Protein AF-A0A0K8Q4H1-F1 (afdb_monomer_lite)

Secondary structure (DSSP, 8-state):
--HHHHHHHHHHHHHHHH----SSGGGGHHHHHHHHTSS------SSTT-HHHHHHHHHHHHHHHHHH---EEEESS-HHHHHHHHHHHTT-SSS--S----TT-EEEE--------SS-PPP-------

pLDDT: mean 75.29, std 22.1, range [24.47, 95.69]

Radius of gyration: 20.14 Å; chains: 1; bounding box: 54×36×57 Å

Structure (mmCIF, N/CA/C/O backbone):
data_AF-A0A0K8Q4H1-F1
#
_entry.id   AF-A0A0K8Q4H1-F1
#
loop_
_atom_site.group_PDB
_atom_site.id
_atom_site.type_symbol
_atom_site.label_atom_id
_atom_site.label_alt_id
_atom_site.label_comp_id
_atom_site.label_asym_id
_atom_site.label_entity_id
_atom_site.label_seq_id
_atom_site.pdbx_PDB_ins_code
_atom_site.Cartn_x
_atom_site.Cartn_y
_atom_site.Cartn_z
_atom_site.occupancy
_atom_site.B_iso_or_equiv
_atom_site.auth_seq_id
_atom_site.auth_comp_id
_atom_site.auth_asym_id
_atom_site.auth_atom_id
_atom_site.pdbx_PDB_model_num
ATOM 1 N N . MET A 1 1 ? 35.350 -3.384 -26.609 1.00 53.44 1 MET A N 1
ATOM 2 C CA . MET A 1 1 ? 34.282 -2.775 -25.779 1.00 53.44 1 MET A CA 1
ATOM 3 C C . MET A 1 1 ? 32.877 -3.197 -26.260 1.00 53.44 1 MET A C 1
ATOM 5 O O . MET A 1 1 ? 32.047 -2.339 -26.513 1.00 53.44 1 MET A O 1
ATOM 9 N N . THR A 1 2 ? 32.570 -4.497 -26.411 1.00 59.62 2 THR A N 1
ATOM 10 C CA . THR A 1 2 ? 31.364 -4.936 -27.170 1.00 59.62 2 THR A CA 1
ATOM 11 C C . THR A 1 2 ? 30.466 -5.982 -26.491 1.00 59.62 2 THR A C 1
ATOM 13 O O . THR A 1 2 ? 29.284 -6.035 -26.814 1.00 59.62 2 THR A O 1
ATOM 16 N N . ASN A 1 3 ? 30.948 -6.760 -25.510 1.00 65.19 3 ASN A N 1
ATOM 17 C CA . ASN A 1 3 ? 30.107 -7.765 -24.829 1.00 65.19 3 ASN A CA 1
ATOM 18 C C . ASN A 1 3 ? 29.223 -7.190 -23.709 1.00 65.19 3 ASN A C 1
ATOM 20 O O . ASN A 1 3 ? 28.091 -7.636 -23.543 1.00 65.19 3 ASN A O 1
ATOM 24 N N . GLY A 1 4 ? 29.697 -6.171 -22.983 1.00 70.06 4 GLY A N 1
ATOM 25 C CA . GLY A 1 4 ? 28.941 -5.568 -21.875 1.00 70.06 4 GLY A CA 1
ATOM 26 C C . GLY A 1 4 ? 27.647 -4.882 -22.326 1.00 70.06 4 GLY A C 1
ATOM 27 O O . GLY A 1 4 ? 26.593 -5.110 -21.740 1.00 70.06 4 GLY A O 1
ATOM 28 N N . ASN A 1 5 ? 27.692 -4.122 -23.426 1.00 76.88 5 ASN A N 1
ATOM 29 C CA . ASN A 1 5 ? 26.504 -3.433 -23.948 1.00 76.88 5 ASN A CA 1
ATOM 30 C C . ASN A 1 5 ? 25.429 -4.401 -24.454 1.00 76.88 5 ASN A C 1
ATOM 32 O O . ASN A 1 5 ? 24.246 -4.134 -24.276 1.00 76.88 5 ASN A O 1
ATOM 36 N N . ARG A 1 6 ? 25.814 -5.537 -25.053 1.00 81.62 6 ARG A N 1
ATOM 37 C CA . ARG A 1 6 ? 24.842 -6.523 -25.549 1.00 81.62 6 ARG A CA 1
ATOM 38 C C . ARG A 1 6 ? 24.095 -7.209 -24.398 1.00 81.62 6 ARG A C 1
ATOM 40 O O . ARG A 1 6 ? 22.893 -7.418 -24.510 1.00 81.62 6 ARG A O 1
ATOM 47 N N . ALA A 1 7 ? 24.782 -7.504 -23.293 1.00 83.62 7 ALA A N 1
ATOM 48 C CA . ALA A 1 7 ? 24.163 -8.090 -22.103 1.00 83.62 7 ALA A CA 1
ATOM 49 C C . ALA A 1 7 ? 23.192 -7.117 -21.409 1.00 83.62 7 ALA A C 1
ATOM 51 O O . ALA A 1 7 ? 22.083 -7.508 -21.057 1.00 83.62 7 ALA A O 1
ATOM 52 N N . ILE A 1 8 ? 23.571 -5.839 -21.273 1.00 87.25 8 ILE A N 1
ATOM 53 C CA . ILE A 1 8 ? 22.696 -4.806 -20.690 1.00 87.25 8 ILE A CA 1
ATOM 54 C C . ILE A 1 8 ? 21.442 -4.605 -21.545 1.00 87.25 8 ILE A C 1
ATOM 56 O O . ILE A 1 8 ? 20.344 -4.544 -21.001 1.00 87.25 8 ILE A O 1
ATOM 60 N N . LEU A 1 9 ? 21.583 -4.536 -22.873 1.00 88.50 9 LEU A N 1
ATOM 61 C CA . LEU A 1 9 ? 20.436 -4.404 -23.776 1.00 88.50 9 LEU A CA 1
ATOM 62 C C . LEU A 1 9 ? 19.490 -5.606 -23.669 1.00 88.50 9 LEU A C 1
ATOM 64 O O . LEU A 1 9 ? 18.288 -5.407 -23.533 1.00 88.50 9 LEU A O 1
ATOM 68 N N . GLY A 1 10 ? 20.032 -6.828 -23.623 1.00 91.19 10 GLY A N 1
ATOM 69 C CA . GLY A 1 10 ? 19.227 -8.033 -23.402 1.00 91.19 10 GLY A CA 1
ATOM 70 C C . GLY A 1 10 ? 18.452 -7.999 -22.079 1.00 91.19 10 GLY A C 1
ATOM 71 O O . GLY A 1 10 ? 17.260 -8.291 -22.062 1.00 91.19 10 GLY A O 1
ATOM 72 N N . MET A 1 11 ? 19.093 -7.564 -20.989 1.00 93.88 11 MET A N 1
ATOM 73 C CA . MET A 1 11 ? 18.442 -7.414 -19.680 1.00 93.88 11 MET A CA 1
ATOM 74 C C . MET A 1 11 ? 17.339 -6.344 -19.695 1.00 93.88 11 MET A C 1
ATOM 76 O O . MET A 1 11 ? 16.270 -6.543 -19.123 1.00 93.88 11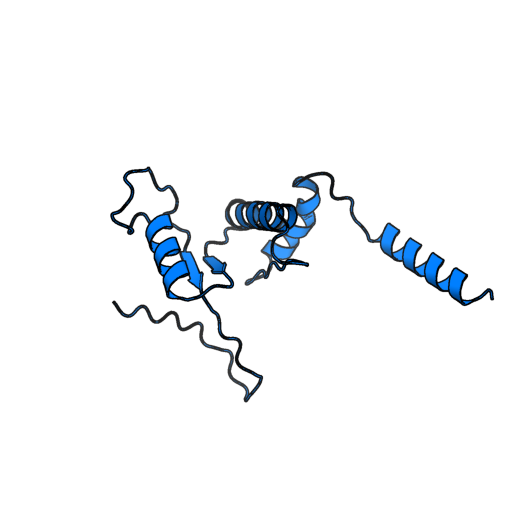 MET A O 1
ATOM 80 N N . LEU A 1 12 ? 17.573 -5.201 -20.344 1.00 94.69 12 LEU A N 1
ATOM 81 C CA . LEU A 1 12 ? 16.565 -4.142 -20.454 1.00 94.69 12 LEU A CA 1
ATOM 82 C C . LEU A 1 12 ? 15.340 -4.601 -21.251 1.00 94.69 12 LEU A C 1
ATOM 84 O O . LEU A 1 12 ? 14.216 -4.253 -20.887 1.00 94.69 12 LEU A O 1
ATOM 88 N N . ASP A 1 13 ? 15.542 -5.384 -22.308 1.00 95.25 13 ASP A N 1
ATOM 89 C CA . ASP A 1 13 ? 14.442 -5.938 -23.096 1.00 95.25 13 ASP A CA 1
ATOM 90 C C . ASP A 1 13 ? 13.639 -6.969 -22.293 1.00 95.25 13 ASP A C 1
ATOM 92 O O . ASP A 1 13 ? 12.408 -6.941 -22.324 1.00 95.25 13 ASP A O 1
ATOM 96 N N . GLU A 1 14 ? 14.303 -7.798 -21.485 1.00 95.31 14 GLU A N 1
ATOM 97 C CA . GLU A 1 14 ? 13.628 -8.725 -20.571 1.00 95.31 14 GLU A CA 1
ATOM 98 C C . GLU A 1 14 ? 12.763 -7.983 -19.539 1.00 95.31 14 GLU A C 1
ATOM 100 O O . GLU A 1 14 ? 11.582 -8.300 -19.369 1.00 95.31 14 GLU A O 1
ATOM 105 N N . ILE A 1 15 ? 13.302 -6.928 -18.914 1.00 94.81 15 ILE A N 1
ATOM 106 C CA . ILE A 1 15 ? 12.540 -6.087 -17.980 1.00 94.81 15 ILE A CA 1
ATOM 107 C C . ILE A 1 15 ? 11.316 -5.485 -18.676 1.00 94.81 15 ILE A C 1
ATOM 109 O O . ILE A 1 15 ? 10.225 -5.502 -18.110 1.00 94.81 15 ILE A O 1
ATOM 113 N N . ARG A 1 16 ? 11.460 -4.978 -19.906 1.00 93.31 16 ARG A N 1
ATOM 114 C CA . ARG A 1 16 ? 10.350 -4.373 -20.660 1.00 93.31 16 ARG A CA 1
ATOM 115 C C . ARG A 1 16 ? 9.238 -5.366 -20.983 1.00 93.31 16 ARG A C 1
ATOM 117 O O . ARG A 1 16 ? 8.072 -4.990 -20.918 1.00 93.31 16 ARG A O 1
ATOM 124 N N . VAL A 1 17 ? 9.579 -6.614 -21.304 1.00 95.12 17 VAL A N 1
ATOM 125 C CA . VAL A 1 17 ? 8.597 -7.678 -21.586 1.00 95.12 17 VAL A CA 1
ATOM 126 C C . VAL A 1 17 ? 7.798 -8.050 -20.331 1.00 95.12 17 VAL A C 1
ATOM 128 O O . VAL A 1 17 ? 6.589 -8.301 -20.402 1.00 95.12 17 VAL A O 1
ATOM 131 N N . LEU A 1 18 ? 8.461 -8.074 -19.173 1.00 93.62 18 LEU A N 1
ATOM 132 C CA . LEU A 1 18 ? 7.842 -8.428 -17.893 1.00 93.62 18 LEU A CA 1
ATOM 133 C C . LEU A 1 18 ? 7.106 -7.255 -17.236 1.00 93.62 18 LEU A C 1
ATOM 135 O O . LEU A 1 18 ? 6.145 -7.472 -16.492 1.00 93.62 18 LEU A O 1
ATOM 139 N N . ALA A 1 19 ? 7.532 -6.022 -17.510 1.00 93.12 19 ALA A N 1
ATOM 140 C CA . ALA A 1 19 ? 6.921 -4.825 -16.966 1.00 93.12 19 ALA A CA 1
ATOM 141 C C . ALA A 1 19 ? 5.447 -4.712 -17.380 1.00 93.12 19 ALA A C 1
ATOM 143 O O . ALA A 1 19 ? 5.002 -5.145 -18.449 1.00 93.12 19 ALA A O 1
ATOM 144 N N . ARG A 1 20 ? 4.663 -4.107 -16.492 1.00 90.94 20 ARG A N 1
ATOM 145 C CA . ARG A 1 20 ? 3.284 -3.714 -16.764 1.00 90.94 20 ARG A CA 1
ATOM 146 C C . ARG A 1 20 ? 3.195 -2.199 -16.614 1.00 90.94 20 ARG A C 1
ATOM 148 O O . ARG A 1 20 ? 3.767 -1.674 -15.656 1.00 90.94 20 ARG A O 1
ATOM 155 N N . PRO A 1 21 ? 2.552 -1.496 -17.561 1.00 91.06 21 PRO A N 1
ATOM 156 C CA . PRO A 1 21 ? 2.389 -0.056 -17.455 1.00 91.06 21 PRO A CA 1
ATOM 157 C C . PRO A 1 21 ? 1.562 0.285 -16.214 1.00 91.06 21 PRO A C 1
ATOM 159 O O . PRO A 1 21 ? 0.698 -0.488 -15.808 1.00 91.06 21 PRO A O 1
ATOM 162 N N . LEU A 1 22 ? 1.838 1.447 -15.629 1.00 90.31 22 LEU A N 1
ATOM 163 C CA . LEU A 1 22 ? 1.123 1.977 -14.475 1.00 90.31 22 LEU A CA 1
ATOM 164 C C . LEU A 1 22 ? 0.624 3.380 -14.827 1.00 90.31 22 LEU A C 1
ATOM 166 O O . LEU A 1 22 ? 1.261 4.380 -14.512 1.00 90.31 22 LEU A O 1
ATOM 170 N N . ASN A 1 23 ? -0.497 3.432 -15.538 1.00 91.56 23 ASN A N 1
ATOM 171 C CA . ASN A 1 23 ? -1.156 4.664 -15.968 1.00 91.56 23 ASN A CA 1
ATOM 172 C C . ASN A 1 23 ? -2.306 5.047 -15.028 1.00 91.56 23 ASN A C 1
ATOM 174 O O . ASN A 1 23 ? -2.720 6.204 -14.977 1.00 91.56 23 ASN A O 1
ATOM 178 N N . GLY A 1 24 ? -2.836 4.082 -14.276 1.00 88.62 24 GLY A N 1
ATOM 179 C CA . GLY A 1 24 ? -3.888 4.320 -13.301 1.00 88.62 24 GLY A CA 1
ATOM 180 C C . GLY A 1 24 ? -4.039 3.189 -12.293 1.00 88.62 24 GLY A C 1
ATOM 181 O O . GLY A 1 24 ? -3.369 2.162 -12.350 1.00 88.62 24 GLY A O 1
ATOM 182 N N . LEU A 1 25 ? -4.963 3.366 -11.348 1.00 87.12 25 LEU A N 1
ATOM 183 C CA . LEU A 1 25 ? -5.148 2.406 -10.253 1.00 87.12 25 LEU A CA 1
ATOM 184 C C . LEU A 1 25 ? -5.659 1.040 -10.703 1.00 87.12 25 LEU A C 1
ATOM 186 O O . LEU A 1 25 ? -5.402 0.065 -10.004 1.00 87.12 25 LEU A O 1
ATOM 190 N N . ARG A 1 26 ? -6.354 0.955 -11.842 1.00 91.25 26 ARG A N 1
ATOM 191 C CA . ARG A 1 26 ? -6.818 -0.324 -12.403 1.00 91.25 26 ARG A CA 1
ATOM 192 C C . ARG A 1 26 ? -5.674 -1.193 -12.918 1.00 91.25 26 ARG A C 1
ATOM 194 O O . ARG A 1 26 ? -5.778 -2.412 -12.906 1.00 91.25 26 ARG A O 1
ATOM 201 N N . ASP A 1 27 ? -4.532 -0.603 -13.258 1.00 93.44 27 ASP A N 1
ATOM 202 C CA . ASP A 1 27 ? -3.356 -1.391 -13.642 1.00 93.44 27 ASP A CA 1
ATOM 203 C C . ASP A 1 27 ? -2.798 -2.204 -12.453 1.00 93.44 27 ASP A C 1
ATOM 205 O O . ASP A 1 27 ? -2.030 -3.150 -12.637 1.00 93.44 27 ASP A O 1
ATOM 209 N N . LEU A 1 28 ? -3.233 -1.894 -11.222 1.00 92.81 28 LEU A N 1
ATOM 210 C CA . LEU A 1 28 ? -2.925 -2.667 -10.019 1.00 92.81 28 LEU A CA 1
ATOM 211 C C . LEU A 1 28 ? -3.864 -3.859 -9.791 1.00 92.81 28 LEU A C 1
ATOM 213 O O . LEU A 1 28 ? -3.632 -4.598 -8.839 1.00 92.81 28 LEU A O 1
ATOM 217 N N . ASP A 1 29 ? -4.887 -4.099 -10.616 1.00 94.50 29 ASP A N 1
ATOM 218 C CA . ASP A 1 29 ? -5.883 -5.163 -10.384 1.00 94.50 29 ASP A CA 1
ATOM 219 C C . ASP A 1 29 ? -5.226 -6.538 -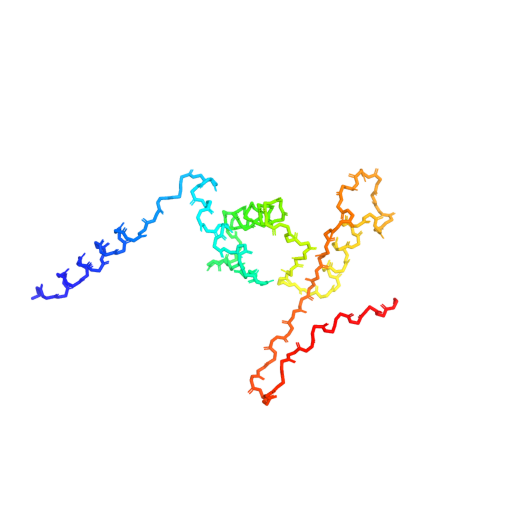10.195 1.00 94.50 29 ASP A C 1
ATOM 221 O O . ASP A 1 29 ? -5.488 -7.249 -9.223 1.00 94.50 29 ASP A O 1
ATOM 225 N N . ALA A 1 30 ? -4.280 -6.882 -11.072 1.00 92.69 30 ALA A N 1
ATOM 226 C CA . ALA A 1 30 ? -3.530 -8.132 -10.978 1.00 92.69 30 ALA A CA 1
ATOM 227 C C . ALA A 1 30 ? -2.622 -8.196 -9.735 1.00 92.69 30 ALA A C 1
ATOM 229 O O . ALA A 1 30 ? -2.293 -9.282 -9.256 1.00 92.69 30 ALA A O 1
ATOM 230 N N . LEU A 1 31 ? -2.173 -7.052 -9.211 1.00 93.50 31 LEU A N 1
ATOM 231 C CA . LEU A 1 31 ? -1.420 -6.993 -7.959 1.00 93.50 31 LEU A CA 1
ATOM 232 C C . LEU A 1 31 ? -2.351 -7.181 -6.759 1.00 93.50 31 LEU A C 1
ATOM 234 O O . LEU A 1 31 ? -2.054 -8.015 -5.911 1.00 93.50 31 LEU A O 1
ATOM 238 N N . VAL A 1 32 ? -3.474 -6.459 -6.718 1.00 95.69 32 VAL A N 1
ATOM 239 C CA . VAL A 1 32 ? -4.485 -6.539 -5.653 1.00 95.69 32 VAL A CA 1
ATOM 240 C C . VAL A 1 32 ? -5.015 -7.962 -5.528 1.00 95.69 32 VAL A C 1
ATOM 242 O O . VAL A 1 32 ? -5.022 -8.510 -4.431 1.00 95.69 32 VAL A O 1
ATOM 245 N N . HIS A 1 33 ? -5.366 -8.597 -6.648 1.00 95.12 33 HIS A N 1
ATOM 246 C CA . HIS A 1 33 ? -5.856 -9.972 -6.648 1.00 95.12 33 HIS A CA 1
ATOM 247 C C . HIS A 1 33 ? -4.814 -10.964 -6.109 1.00 95.12 33 HIS A C 1
ATOM 249 O O . HIS A 1 33 ? -5.124 -11.798 -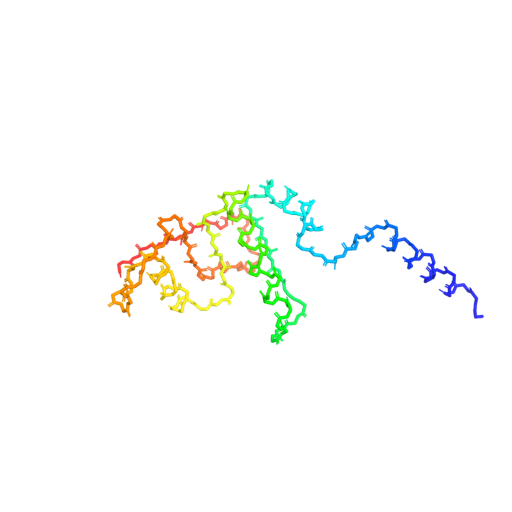5.261 1.00 95.12 33 HIS A O 1
ATOM 255 N N . ARG A 1 34 ? -3.551 -10.849 -6.546 1.00 94.56 34 ARG A N 1
ATOM 256 C CA . ARG A 1 34 ? -2.465 -11.709 -6.043 1.00 94.56 34 ARG A CA 1
ATOM 257 C C . ARG A 1 34 ? -2.180 -11.471 -4.562 1.00 94.56 34 ARG A C 1
ATOM 259 O O . ARG A 1 34 ? -1.969 -12.428 -3.825 1.00 94.56 34 ARG A O 1
ATOM 266 N N . ALA A 1 35 ? -2.178 -10.213 -4.129 1.00 94.00 35 ALA A N 1
ATOM 267 C CA . ALA A 1 35 ? -1.964 -9.839 -2.736 1.00 94.00 35 ALA A CA 1
ATOM 268 C C . ALA A 1 35 ? -3.109 -10.320 -1.830 1.00 94.00 35 ALA A C 1
ATOM 270 O O . ALA A 1 35 ? -2.851 -10.732 -0.703 1.00 94.00 35 ALA A O 1
ATOM 271 N N . GLY A 1 36 ? -4.347 -10.340 -2.336 1.00 92.31 36 GLY A N 1
ATOM 272 C CA . GLY A 1 36 ? -5.539 -10.799 -1.617 1.00 92.31 36 GLY A CA 1
ATOM 273 C C . GLY A 1 36 ? -5.494 -12.259 -1.162 1.00 92.31 36 GLY A C 1
ATOM 274 O O . GLY A 1 36 ? -6.093 -12.605 -0.149 1.00 92.31 36 GLY A O 1
ATOM 275 N N . ALA A 1 37 ? -4.728 -13.113 -1.847 1.00 92.19 37 ALA A N 1
ATOM 276 C CA . ALA A 1 37 ? -4.496 -14.492 -1.409 1.00 92.19 37 ALA A CA 1
ATOM 277 C C . ALA A 1 37 ? -3.563 -14.591 -0.183 1.00 92.19 37 ALA A C 1
ATOM 279 O O . ALA A 1 37 ? -3.475 -15.640 0.460 1.00 92.19 37 ALA A O 1
ATOM 280 N N . GLY A 1 38 ? -2.831 -13.520 0.134 1.00 92.44 38 GLY A N 1
ATOM 281 C CA . GLY A 1 38 ? -1.915 -13.461 1.263 1.00 92.44 38 GLY A CA 1
ATOM 282 C C . GLY A 1 38 ? -2.636 -13.176 2.577 1.00 92.44 38 GLY A C 1
ATOM 283 O O . GLY A 1 38 ? -3.472 -12.287 2.668 1.00 92.44 38 GLY A O 1
ATOM 284 N N . ARG A 1 39 ? -2.244 -13.870 3.651 1.00 90.12 39 ARG A N 1
ATOM 285 C CA . ARG A 1 39 ? -2.708 -13.533 5.011 1.00 90.12 39 ARG A CA 1
ATOM 286 C C . ARG A 1 39 ? -2.189 -12.168 5.482 1.00 90.12 39 ARG A C 1
ATOM 288 O O . ARG A 1 39 ? -2.840 -11.500 6.279 1.00 90.12 39 ARG A O 1
ATOM 295 N N . PHE A 1 40 ? -1.002 -11.789 5.016 1.00 92.56 40 PHE A N 1
ATOM 296 C CA . PHE A 1 40 ? -0.349 -10.519 5.305 1.00 92.56 40 PHE A CA 1
ATOM 297 C C . PHE A 1 40 ? 0.182 -9.930 4.001 1.00 92.56 40 PHE A C 1
ATOM 299 O O . PHE A 1 40 ? 0.772 -10.652 3.196 1.00 92.56 40 PHE A O 1
ATOM 306 N N . VAL A 1 41 ? 0.004 -8.623 3.823 1.00 94.75 41 VAL A N 1
ATOM 307 C CA . VAL A 1 41 ? 0.522 -7.864 2.682 1.00 94.75 41 VAL A CA 1
ATOM 308 C C . VAL A 1 41 ? 1.358 -6.717 3.234 1.00 94.75 41 VAL A C 1
ATOM 310 O O . VAL A 1 41 ? 0.837 -5.856 3.940 1.00 94.75 41 VAL A O 1
ATOM 313 N N . ALA A 1 42 ? 2.657 -6.721 2.939 1.00 94.25 42 ALA A N 1
ATOM 314 C CA . ALA A 1 42 ? 3.570 -5.649 3.319 1.00 94.25 42 ALA A CA 1
ATOM 315 C C . ALA A 1 42 ? 3.747 -4.685 2.139 1.00 94.25 42 ALA A C 1
ATOM 317 O O . ALA A 1 42 ? 4.053 -5.119 1.028 1.00 94.25 42 ALA A O 1
ATOM 318 N N . ILE A 1 43 ? 3.552 -3.387 2.378 1.00 93.25 43 ILE A N 1
ATOM 319 C CA . ILE A 1 43 ? 3.628 -2.346 1.345 1.00 93.25 43 ILE A CA 1
ATOM 320 C C . ILE A 1 43 ? 4.714 -1.339 1.736 1.00 93.25 43 ILE A C 1
ATOM 322 O O . ILE A 1 43 ? 4.478 -0.469 2.579 1.00 93.25 43 ILE A O 1
ATOM 326 N N . GLY A 1 44 ? 5.893 -1.477 1.125 1.00 92.00 44 GLY A N 1
ATOM 327 C CA . GLY A 1 44 ? 7.034 -0.580 1.334 1.00 92.00 44 GLY A CA 1
ATOM 328 C C . GLY A 1 44 ? 7.025 0.656 0.430 1.00 92.00 44 GLY A C 1
ATOM 329 O O . GLY A 1 44 ? 6.194 0.785 -0.471 1.00 92.00 44 GLY A O 1
ATOM 330 N N . GLU A 1 45 ? 7.989 1.544 0.660 1.00 90.88 45 GLU A N 1
ATOM 331 C CA . GLU A 1 45 ? 8.300 2.703 -0.184 1.00 90.88 45 GLU A CA 1
ATOM 332 C C . GLU A 1 45 ? 9.799 2.770 -0.478 1.00 90.88 45 GLU A C 1
ATOM 334 O O . GLU A 1 45 ? 10.612 2.277 0.301 1.00 90.88 45 GLU A O 1
ATOM 339 N N . ALA A 1 46 ? 10.172 3.349 -1.622 1.00 91.50 46 ALA A N 1
ATOM 340 C CA . ALA A 1 46 ? 11.581 3.457 -2.004 1.00 91.50 46 ALA A CA 1
ATOM 341 C C . ALA A 1 46 ? 12.302 4.612 -1.286 1.00 91.50 46 ALA A C 1
ATOM 343 O O . ALA A 1 46 ? 13.524 4.591 -1.160 1.00 91.50 46 ALA A O 1
ATOM 344 N N . SER A 1 47 ? 11.557 5.616 -0.817 1.00 85.38 47 SER A N 1
ATOM 345 C CA . SER A 1 47 ? 12.075 6.725 -0.018 1.00 85.38 47 SER A CA 1
ATOM 346 C C . SER A 1 47 ? 10.992 7.327 0.866 1.00 85.38 47 SER A C 1
ATOM 348 O O . SER A 1 47 ? 9.811 7.315 0.517 1.00 85.38 47 SER A O 1
ATOM 350 N N . HIS A 1 48 ? 11.431 7.914 1.976 1.00 84.50 48 HIS A N 1
ATOM 351 C CA . HIS A 1 48 ? 10.583 8.717 2.847 1.00 84.50 48 HIS A CA 1
ATOM 352 C C . HIS A 1 48 ? 10.354 10.106 2.238 1.00 84.50 48 HIS A C 1
ATOM 354 O O . HIS A 1 48 ? 11.237 10.657 1.579 1.00 84.50 48 HIS A O 1
ATOM 360 N N . GLY A 1 49 ? 9.180 10.691 2.474 1.00 83.38 49 GLY A N 1
ATOM 361 C CA . GLY A 1 49 ? 8.864 12.065 2.064 1.00 83.38 49 GLY A CA 1
ATOM 362 C C . GLY A 1 49 ? 8.394 12.232 0.614 1.00 83.38 49 GLY A C 1
ATOM 363 O O . GLY A 1 49 ? 8.078 13.348 0.208 1.00 83.38 49 GLY A O 1
ATOM 364 N N . THR A 1 50 ? 8.301 11.155 -0.168 1.00 90.94 50 THR A N 1
ATOM 365 C CA . THR A 1 50 ? 7.797 11.209 -1.550 1.00 90.94 50 THR A CA 1
ATOM 366 C C . THR A 1 50 ? 6.277 11.073 -1.568 1.00 90.94 50 THR A C 1
ATOM 368 O O . THR A 1 50 ? 5.722 10.020 -1.247 1.00 90.94 50 THR A O 1
ATOM 371 N N . HIS A 1 51 ? 5.589 12.146 -1.961 1.00 89.38 51 HIS A N 1
ATOM 372 C CA . HIS A 1 51 ? 4.128 12.236 -1.929 1.00 89.38 51 HIS A CA 1
ATOM 373 C C . HIS A 1 51 ? 3.433 11.132 -2.742 1.00 89.38 51 HIS A C 1
ATOM 375 O O . HIS A 1 51 ? 2.404 10.586 -2.332 1.00 89.38 51 HIS A O 1
ATOM 381 N N . GLU A 1 52 ? 4.011 10.771 -3.883 1.00 88.56 52 GLU A N 1
ATOM 382 C CA . GLU A 1 52 ? 3.492 9.762 -4.796 1.00 88.56 52 GLU A CA 1
ATOM 383 C C . GLU A 1 52 ? 3.471 8.378 -4.140 1.00 88.56 52 GLU A C 1
ATOM 385 O O . GLU A 1 52 ? 2.492 7.644 -4.297 1.00 88.56 52 GLU A O 1
ATOM 390 N N . TYR A 1 53 ? 4.491 8.034 -3.346 1.00 89.31 53 TYR A N 1
ATOM 391 C CA . TYR A 1 53 ? 4.523 6.764 -2.620 1.00 89.31 53 TYR A CA 1
ATOM 392 C C . TYR A 1 53 ? 3.436 6.708 -1.553 1.00 89.31 53 TYR A C 1
ATOM 394 O O . TYR A 1 53 ? 2.674 5.742 -1.531 1.00 89.31 53 TYR A O 1
ATOM 402 N N . TYR A 1 54 ? 3.269 7.759 -0.745 1.00 89.00 54 TYR A N 1
ATOM 403 C CA . TYR A 1 54 ? 2.190 7.803 0.247 1.00 89.00 54 TYR A CA 1
ATOM 404 C C . TYR A 1 54 ? 0.808 7.703 -0.400 1.00 89.00 54 TYR A C 1
ATOM 406 O O . TYR A 1 54 ? -0.038 6.926 0.047 1.00 89.00 54 TYR A O 1
ATOM 414 N N . THR A 1 55 ? 0.599 8.422 -1.503 1.00 90.94 55 THR A N 1
ATOM 415 C CA . THR A 1 55 ? -0.662 8.394 -2.250 1.00 90.94 55 THR A CA 1
ATOM 416 C C . THR A 1 55 ? -0.962 6.998 -2.790 1.00 90.94 55 THR A C 1
ATOM 418 O O . THR A 1 55 ? -2.079 6.496 -2.643 1.00 90.94 55 THR A O 1
ATOM 421 N N . MET A 1 56 ? 0.029 6.337 -3.389 1.00 91.62 56 MET A N 1
ATOM 422 C CA . MET A 1 56 ? -0.138 4.993 -3.939 1.00 91.62 56 MET A CA 1
ATOM 423 C C . MET A 1 56 ? -0.354 3.944 -2.845 1.00 91.62 56 MET A C 1
ATOM 425 O O . MET A 1 56 ? -1.237 3.098 -2.988 1.00 91.62 56 MET A O 1
ATOM 429 N N . ARG A 1 57 ? 0.375 4.029 -1.726 1.00 92.69 57 ARG A N 1
ATOM 430 C CA . ARG A 1 57 ? 0.201 3.142 -0.564 1.00 92.69 57 ARG A CA 1
ATOM 431 C C . ARG A 1 57 ? -1.192 3.277 0.044 1.00 92.69 57 ARG A C 1
ATOM 433 O O . ARG A 1 57 ? -1.839 2.259 0.298 1.00 92.69 57 ARG A O 1
ATOM 440 N N . ALA A 1 58 ? -1.683 4.506 0.214 1.00 91.81 58 ALA A N 1
ATOM 441 C CA . ALA A 1 58 ? -3.027 4.766 0.724 1.00 91.81 58 ALA A CA 1
ATOM 442 C C . ALA A 1 58 ? -4.098 4.178 -0.206 1.00 91.81 58 ALA A C 1
ATOM 444 O O . ALA A 1 58 ? -4.957 3.418 0.239 1.00 91.81 58 ALA A O 1
ATOM 445 N N . ARG A 1 59 ? -4.007 4.452 -1.515 1.00 93.38 59 ARG A N 1
ATOM 446 C CA . ARG A 1 59 ? -4.956 3.938 -2.515 1.00 93.38 59 ARG A CA 1
ATOM 447 C C . ARG A 1 59 ? -4.948 2.411 -2.595 1.00 93.38 59 ARG A C 1
ATOM 449 O O . ARG A 1 59 ? -6.013 1.804 -2.634 1.00 93.38 59 ARG A O 1
ATOM 456 N N . LEU A 1 60 ? -3.772 1.783 -2.577 1.00 93.50 60 LEU A N 1
ATOM 457 C CA . LEU A 1 60 ? -3.655 0.323 -2.569 1.00 93.50 60 LEU A CA 1
ATOM 458 C C . LEU A 1 60 ? -4.258 -0.284 -1.295 1.00 93.50 60 LEU A C 1
ATOM 460 O O . LEU A 1 60 ? -4.975 -1.278 -1.371 1.00 93.50 60 LEU A O 1
ATOM 464 N N . THR A 1 61 ? -4.014 0.336 -0.140 1.00 92.88 61 THR A N 1
ATOM 465 C CA . THR A 1 61 ? -4.579 -0.099 1.146 1.00 92.88 61 THR A CA 1
ATOM 466 C C . THR A 1 61 ? -6.106 -0.052 1.137 1.00 92.88 61 THR A C 1
ATOM 468 O O . THR A 1 61 ? -6.737 -1.028 1.534 1.00 92.88 61 THR A O 1
ATOM 471 N N . VAL A 1 62 ? -6.707 1.030 0.625 1.00 91.88 62 VAL A N 1
ATOM 472 C CA . VAL A 1 62 ? -8.170 1.142 0.475 1.00 91.88 62 VAL A CA 1
ATOM 473 C C . VAL A 1 62 ? -8.718 -0.009 -0.367 1.00 91.88 62 VAL A C 1
ATOM 475 O O . VAL A 1 62 ? -9.630 -0.700 0.075 1.00 91.88 62 VAL A O 1
ATOM 478 N N . ARG A 1 63 ? -8.105 -0.298 -1.521 1.00 94.00 63 ARG A N 1
ATOM 479 C CA . ARG A 1 63 ? -8.538 -1.409 -2.383 1.00 94.00 63 ARG A CA 1
ATOM 480 C C . ARG A 1 63 ? -8.431 -2.771 -1.702 1.00 94.00 63 ARG A C 1
ATOM 482 O O . ARG A 1 63 ? -9.330 -3.589 -1.835 1.00 94.00 63 ARG A O 1
ATOM 489 N N . LEU A 1 64 ? -7.363 -3.032 -0.950 1.00 93.38 64 LEU A N 1
ATOM 490 C CA . LEU A 1 64 ? -7.227 -4.286 -0.198 1.00 93.38 64 LEU A CA 1
ATOM 491 C C . LEU A 1 64 ? -8.327 -4.430 0.868 1.00 93.38 64 LEU A C 1
ATOM 493 O O . LEU A 1 64 ? -8.847 -5.523 1.081 1.00 93.38 64 LEU A O 1
ATOM 497 N N . ILE A 1 65 ? -8.722 -3.337 1.514 1.00 90.75 65 ILE A N 1
ATOM 498 C CA . ILE A 1 65 ? -9.807 -3.343 2.503 1.00 90.75 65 ILE A CA 1
ATOM 499 C C . ILE A 1 65 ? -11.161 -3.578 1.826 1.00 90.75 65 ILE A C 1
ATOM 501 O O . ILE A 1 65 ? -11.909 -4.461 2.242 1.00 90.75 65 ILE A O 1
ATOM 505 N N . GLU A 1 66 ? -11.466 -2.807 0.781 1.00 90.88 66 GLU A N 1
ATOM 506 C CA . GLU A 1 66 ? -12.769 -2.823 0.108 1.00 90.88 66 GLU A CA 1
ATOM 507 C C . GLU A 1 66 ? -12.984 -4.085 -0.736 1.00 90.88 66 GLU A C 1
ATOM 509 O O . GLU A 1 66 ? -14.070 -4.660 -0.718 1.00 90.88 66 GLU A O 1
ATOM 514 N N . GLU A 1 67 ? -11.953 -4.542 -1.452 1.00 93.81 67 GLU A N 1
ATOM 515 C CA . GLU A 1 67 ? -12.063 -5.627 -2.435 1.00 93.81 67 GLU A CA 1
ATOM 516 C C . GLU A 1 67 ? -11.585 -6.978 -1.895 1.00 93.81 67 GLU A C 1
ATOM 518 O O . GLU A 1 67 ? -12.052 -8.016 -2.357 1.00 93.81 67 GLU A O 1
ATOM 523 N N . GLN A 1 68 ? -10.646 -6.986 -0.941 1.00 93.06 68 GLN A N 1
ATOM 524 C CA . GLN A 1 68 ? -10.022 -8.211 -0.410 1.00 93.06 68 GLN A CA 1
ATOM 525 C C . GLN A 1 68 ? -10.322 -8.440 1.084 1.00 93.06 68 GLN A C 1
ATOM 527 O O . GLN A 1 68 ? -9.756 -9.340 1.700 1.00 93.06 68 GLN A O 1
ATOM 532 N N . ALA A 1 69 ? -11.230 -7.648 1.668 1.00 89.31 69 ALA A N 1
ATOM 53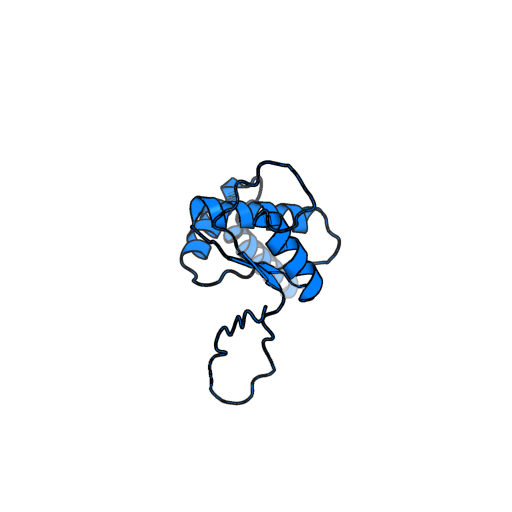3 C CA . ALA A 1 69 ? -11.738 -7.790 3.034 1.00 89.31 69 ALA A CA 1
ATOM 534 C C . ALA A 1 69 ? -10.673 -7.729 4.149 1.00 89.31 69 ALA A C 1
ATOM 536 O O . ALA A 1 69 ? -10.882 -8.260 5.245 1.00 89.31 69 ALA A O 1
ATOM 537 N N . 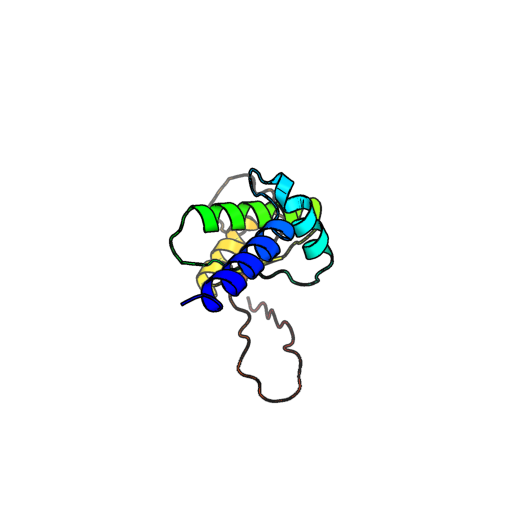PHE A 1 70 ? -9.544 -7.053 3.917 1.00 89.31 70 PHE A N 1
ATOM 538 C CA . PHE A 1 70 ? -8.596 -6.766 4.994 1.00 89.31 70 PHE A CA 1
ATOM 539 C C . PHE A 1 70 ? -9.230 -5.816 6.014 1.00 89.31 70 PHE A C 1
ATOM 541 O O . PHE A 1 70 ? -9.819 -4.799 5.666 1.00 89.31 70 PHE A O 1
ATOM 548 N N . THR A 1 71 ? -9.085 -6.123 7.302 1.00 88.62 71 THR A N 1
ATOM 549 C CA . THR A 1 71 ? -9.668 -5.316 8.392 1.00 88.62 71 THR A CA 1
ATOM 550 C C . THR A 1 71 ? -8.625 -4.810 9.386 1.00 88.62 71 THR A C 1
ATOM 552 O O . THR A 1 71 ? -8.974 -4.314 10.458 1.00 88.62 71 THR A O 1
ATOM 555 N N . TRP A 1 72 ? -7.340 -4.990 9.088 1.00 88.88 72 TRP A N 1
ATOM 556 C CA . TRP A 1 72 ? -6.249 -4.653 9.995 1.00 88.88 72 TRP A CA 1
ATOM 557 C C . TRP A 1 72 ? -5.103 -3.986 9.238 1.00 88.88 72 TRP A C 1
ATOM 559 O O . TRP A 1 72 ? -4.719 -4.464 8.172 1.00 88.88 72 TRP A O 1
ATOM 569 N N . ILE A 1 73 ? -4.567 -2.901 9.798 1.00 88.88 73 ILE A N 1
ATOM 570 C CA . ILE A 1 73 ? -3.468 -2.120 9.223 1.00 88.88 73 ILE A CA 1
ATOM 571 C C . ILE A 1 73 ? -2.355 -1.984 10.261 1.00 88.88 73 ILE A C 1
ATOM 573 O O . ILE A 1 73 ? -2.586 -1.502 11.372 1.00 88.88 73 ILE A O 1
ATOM 577 N N . GLY A 1 74 ? -1.150 -2.387 9.866 1.00 89.25 74 GLY A N 1
ATOM 578 C CA . GLY A 1 74 ? 0.078 -2.141 10.613 1.00 89.25 74 GLY A CA 1
ATOM 579 C C . GLY A 1 74 ? 0.795 -0.930 10.036 1.00 89.25 74 GLY A C 1
ATOM 580 O O . GLY A 1 74 ? 0.983 -0.864 8.821 1.00 89.25 74 GLY A O 1
ATOM 581 N N . VAL A 1 75 ? 1.187 0.013 10.888 1.00 84.75 75 VAL A N 1
ATOM 582 C CA . VAL A 1 75 ? 1.946 1.202 10.483 1.00 84.75 75 VAL A CA 1
ATOM 583 C C . VAL A 1 75 ? 3.339 1.142 11.104 1.00 84.75 75 VAL A C 1
ATOM 585 O O . VAL A 1 75 ? 3.494 0.765 12.268 1.00 84.75 75 VAL A O 1
ATOM 588 N N . GLU A 1 76 ? 4.351 1.491 10.312 1.00 85.06 76 GLU A N 1
ATOM 589 C CA . GLU A 1 76 ? 5.701 1.767 10.802 1.00 85.06 76 GLU A CA 1
ATOM 590 C C . GLU A 1 76 ? 5.651 3.075 11.597 1.00 85.06 76 GLU A C 1
ATOM 592 O O . GLU A 1 76 ? 5.662 4.169 11.039 1.00 85.06 76 GLU A O 1
ATOM 597 N N . GLY A 1 77 ? 5.461 2.946 12.903 1.00 80.75 77 GLY A N 1
ATOM 598 C CA . GLY A 1 77 ? 5.275 4.051 13.827 1.00 80.75 77 GLY A CA 1
ATOM 599 C C . GLY A 1 77 ? 5.343 3.552 15.262 1.00 80.75 77 GLY A C 1
ATOM 600 O O . GLY A 1 77 ? 5.326 2.342 15.521 1.00 80.75 77 GLY A O 1
ATOM 601 N N . ASP A 1 78 ? 5.435 4.485 16.197 1.00 81.94 78 ASP A N 1
ATOM 602 C CA . ASP A 1 78 ? 5.426 4.166 17.612 1.00 81.94 78 ASP A CA 1
ATOM 603 C C . ASP A 1 78 ? 4.013 3.794 18.095 1.00 81.94 78 ASP A C 1
ATOM 605 O O . ASP A 1 78 ? 2.973 4.104 17.497 1.00 81.94 78 ASP A O 1
ATOM 609 N N . TRP A 1 79 ? 3.980 3.047 19.197 1.00 83.56 79 TRP A N 1
ATOM 610 C CA . TRP A 1 79 ? 2.736 2.563 19.786 1.00 83.56 79 TRP A CA 1
ATOM 611 C C . TRP A 1 79 ? 1.741 3.680 20.153 1.00 83.56 79 TRP A C 1
ATOM 613 O O . TRP A 1 79 ? 0.566 3.554 19.783 1.00 83.56 79 TRP A O 1
ATOM 623 N N . PRO A 1 80 ? 2.155 4.761 20.849 1.00 83.88 80 PRO A N 1
ATOM 624 C CA . PRO A 1 80 ? 1.240 5.816 21.275 1.00 83.88 80 PRO A CA 1
ATOM 625 C C . PRO A 1 80 ? 0.488 6.482 20.120 1.00 83.88 80 PRO A C 1
ATOM 627 O O . PRO A 1 80 ? -0.736 6.637 20.211 1.00 83.88 80 PRO A O 1
ATOM 630 N N . ASP A 1 81 ? 1.165 6.824 19.022 1.00 82.50 81 ASP A N 1
ATOM 631 C CA . ASP A 1 81 ? 0.522 7.524 17.908 1.00 82.50 81 ASP A CA 1
ATOM 632 C C . ASP A 1 81 ? -0.457 6.617 17.166 1.00 82.50 81 ASP A C 1
ATOM 634 O O . ASP A 1 81 ? -1.605 6.999 16.907 1.00 82.50 81 ASP A O 1
ATOM 638 N N . CYS A 1 82 ? -0.076 5.366 16.910 1.00 83.19 82 CYS A N 1
ATOM 639 C CA . CYS A 1 82 ? -0.983 4.417 16.270 1.00 83.19 82 CYS A CA 1
ATOM 640 C C . CYS A 1 82 ? -2.185 4.071 17.151 1.00 83.19 82 CYS A C 1
ATOM 642 O O . CYS A 1 82 ? -3.289 3.875 16.638 1.00 83.19 82 CYS A O 1
ATOM 644 N N . TRP A 1 83 ? -2.015 4.034 18.475 1.00 82.69 83 TRP A N 1
ATOM 645 C CA . TRP A 1 83 ? -3.133 3.854 19.393 1.00 82.69 83 TRP A CA 1
ATOM 646 C C . TRP A 1 83 ? -4.114 5.032 19.332 1.00 82.69 83 TRP A C 1
ATOM 648 O O . TRP A 1 83 ? -5.329 4.813 19.268 1.00 82.69 83 TRP A O 1
ATOM 658 N N . ARG A 1 84 ? -3.616 6.277 19.271 1.00 84.00 84 ARG A N 1
ATOM 659 C CA . ARG A 1 84 ? -4.455 7.476 19.085 1.00 84.00 84 ARG A CA 1
ATOM 660 C C . ARG A 1 84 ? -5.227 7.421 17.766 1.00 84.00 84 ARG A C 1
ATOM 662 O O . ARG A 1 84 ? -6.440 7.639 17.769 1.00 84.00 84 ARG A O 1
ATOM 669 N N . ILE A 1 85 ? -4.560 7.060 16.668 1.00 84.00 85 ILE A N 1
ATOM 670 C CA . ILE A 1 85 ? -5.188 6.893 15.347 1.00 84.00 85 ILE A CA 1
ATOM 671 C C . ILE A 1 85 ? -6.265 5.806 15.395 1.00 84.00 85 ILE A C 1
ATOM 673 O O . ILE A 1 85 ? -7.389 6.028 14.953 1.00 84.00 85 ILE A O 1
ATOM 677 N N . ASN A 1 86 ? -5.970 4.647 15.985 1.00 84.81 86 ASN A N 1
ATOM 678 C CA . ASN A 1 86 ? -6.929 3.552 16.115 1.00 84.81 86 ASN A CA 1
ATOM 679 C C . ASN A 1 86 ? -8.179 3.969 16.899 1.00 84.81 86 ASN A C 1
ATOM 681 O O . ASN A 1 86 ? -9.296 3.633 16.507 1.00 84.81 86 ASN A O 1
ATOM 685 N N . ARG A 1 87 ? -8.017 4.729 17.988 1.00 84.62 87 ARG A N 1
ATOM 686 C CA . ARG A 1 87 ? -9.160 5.280 18.728 1.00 84.62 87 ARG A CA 1
ATOM 687 C C . ARG A 1 87 ? -9.976 6.237 17.874 1.00 84.62 87 ARG A C 1
ATOM 689 O O . ARG A 1 87 ? -11.198 6.143 17.893 1.00 84.62 87 ARG A O 1
ATOM 696 N N . TRP A 1 88 ? -9.323 7.124 17.127 1.00 83.00 88 TRP A N 1
ATOM 697 C CA . TRP A 1 88 ? -9.999 8.067 16.239 1.00 83.00 88 TRP A CA 1
ATOM 698 C C . TRP A 1 88 ? -10.797 7.351 15.139 1.00 83.00 88 TRP A C 1
ATOM 700 O O . TRP A 1 88 ? -11.998 7.578 15.021 1.00 83.00 88 TRP A O 1
ATOM 710 N N . VAL A 1 89 ? -10.187 6.393 14.430 1.00 80.75 89 VAL A N 1
ATOM 711 C CA . VAL A 1 89 ? -10.858 5.591 13.385 1.00 80.75 89 VAL A CA 1
ATOM 712 C C . VAL A 1 89 ? -12.087 4.862 13.939 1.00 80.75 89 VAL A C 1
ATOM 714 O O . VAL A 1 89 ? -13.097 4.723 13.252 1.00 80.75 89 VAL A O 1
ATOM 717 N N . ARG A 1 90 ? -12.030 4.424 15.201 1.00 79.62 90 ARG A N 1
ATOM 718 C CA . ARG A 1 90 ? -13.117 3.697 15.871 1.00 79.62 90 ARG A CA 1
ATOM 719 C C . ARG A 1 90 ? -14.157 4.597 16.550 1.00 79.62 90 ARG A C 1
ATOM 721 O O . ARG A 1 90 ? -15.035 4.061 17.224 1.00 79.62 90 ARG A O 1
ATOM 728 N N . GLY A 1 91 ? -14.049 5.923 16.439 1.00 79.00 91 GLY A N 1
ATOM 729 C CA . GLY A 1 91 ? -14.954 6.864 17.115 1.00 79.00 91 GLY A CA 1
ATOM 730 C C . GLY A 1 91 ? -14.799 6.899 18.641 1.00 79.00 91 GLY A C 1
ATOM 731 O O . GLY A 1 91 ? -15.720 7.272 19.357 1.00 79.00 91 GLY A O 1
ATOM 732 N N . GLN A 1 92 ? -13.644 6.478 19.161 1.00 79.62 92 GLN A N 1
ATOM 733 C CA . GLN A 1 92 ? -13.331 6.352 20.594 1.00 79.62 92 GLN A CA 1
ATOM 734 C C . GLN A 1 92 ? -12.415 7.473 21.106 1.00 79.62 92 GLN A C 1
ATOM 736 O O . GLN A 1 92 ? -11.913 7.409 22.235 1.00 79.62 92 GLN A O 1
ATOM 741 N N . SER A 1 93 ? -12.117 8.469 20.271 1.00 67.81 93 SER A N 1
ATOM 742 C CA . SER A 1 93 ? -11.211 9.569 20.607 1.00 67.81 93 SER A CA 1
ATOM 743 C C . SER A 1 93 ? -11.846 10.611 21.526 1.00 67.81 93 SER A C 1
ATOM 745 O O . SER A 1 93 ? -11.106 11.381 22.122 1.00 67.81 93 SER A O 1
ATOM 747 N N . GLY A 1 94 ? -13.179 10.657 21.655 1.00 62.62 94 GLY A N 1
ATOM 748 C CA . GLY A 1 94 ? -13.882 11.691 22.432 1.00 62.62 94 GLY A CA 1
ATOM 749 C C . GLY A 1 94 ? -13.637 13.127 21.941 1.00 62.62 94 GLY A C 1
ATOM 750 O O . GLY A 1 94 ? -14.105 14.066 22.575 1.00 62.62 94 GLY A O 1
ATOM 751 N N . LEU A 1 95 ? -12.901 13.292 20.835 1.00 56.69 95 LEU A N 1
ATOM 752 C CA . LEU A 1 95 ? -12.360 14.560 20.349 1.00 56.69 95 LEU A CA 1
ATOM 753 C C . LEU A 1 95 ? -12.888 14.962 18.964 1.00 56.69 95 LEU A C 1
ATOM 755 O O . LEU A 1 95 ? -12.480 16.004 18.484 1.00 56.69 95 LEU A O 1
ATOM 759 N N . ASP A 1 96 ? -13.802 14.204 18.344 1.00 51.53 96 ASP A N 1
ATOM 760 C CA . ASP A 1 96 ? -14.442 14.606 17.080 1.00 51.53 96 ASP A CA 1
ATOM 761 C C . ASP A 1 96 ? -15.868 14.042 16.944 1.00 51.53 96 ASP A C 1
ATOM 763 O O . ASP A 1 96 ? -16.112 12.856 17.164 1.00 51.53 96 ASP A O 1
ATOM 767 N N . THR A 1 97 ? -16.807 14.907 16.548 1.00 43.38 97 THR A N 1
ATOM 768 C CA . THR A 1 97 ? -18.254 14.669 16.359 1.00 43.38 97 THR A CA 1
ATOM 769 C C . THR A 1 97 ? -18.639 14.334 14.906 1.00 43.38 97 THR A C 1
ATOM 771 O O . THR A 1 97 ? -19.786 14.522 14.499 1.00 43.38 97 THR A O 1
ATOM 774 N N . GLY A 1 98 ? -17.700 13.834 14.097 1.00 48.06 98 GLY A N 1
ATOM 775 C CA . GLY A 1 98 ? -17.9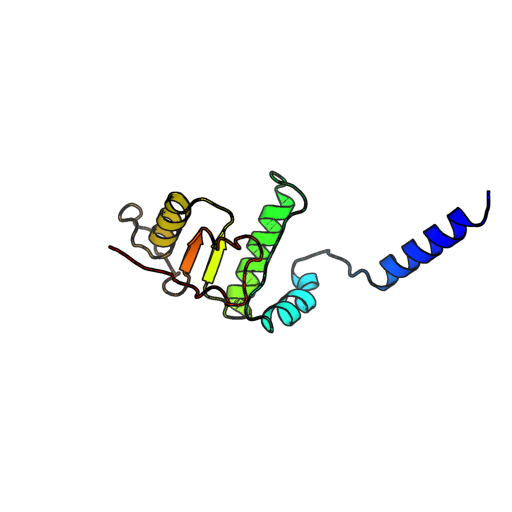54 13.416 12.711 1.00 48.06 98 GLY A CA 1
ATOM 776 C C . GLY A 1 98 ? -18.429 11.956 12.586 1.00 48.06 98 GLY A C 1
ATOM 777 O O . GLY A 1 98 ? -18.044 11.113 13.399 1.00 48.06 98 GLY A O 1
ATOM 778 N N . PRO A 1 99 ? -19.238 11.602 11.566 1.00 45.84 99 PRO A N 1
ATOM 779 C CA . PRO A 1 99 ? -19.738 10.239 11.385 1.00 45.84 99 PRO A CA 1
ATOM 780 C C . PRO A 1 99 ? -18.616 9.275 10.954 1.00 45.84 99 PRO A C 1
ATOM 782 O O . PRO A 1 99 ? -18.299 9.148 9.772 1.00 45.84 99 PRO A O 1
ATOM 785 N N . CYS A 1 100 ? -18.020 8.554 11.907 1.00 50.75 100 CYS A N 1
ATOM 786 C CA . CYS A 1 100 ? -17.022 7.520 11.623 1.00 50.75 100 CYS A CA 1
ATOM 787 C C . CYS A 1 100 ? -17.686 6.231 11.085 1.00 50.75 100 CYS A C 1
ATOM 789 O O . CYS A 1 100 ? -18.432 5.543 11.776 1.00 50.75 100 CYS A O 1
ATOM 791 N N . HIS A 1 101 ? -17.417 5.887 9.822 1.00 46.75 101 HIS A N 1
ATOM 792 C CA . HIS A 1 101 ? -17.952 4.692 9.142 1.00 46.75 101 HIS A CA 1
ATOM 793 C C . HIS A 1 101 ? -17.078 3.428 9.312 1.00 46.75 101 HIS A C 1
ATOM 795 O O . HIS A 1 101 ? -17.248 2.447 8.593 1.00 46.75 101 HIS A O 1
ATOM 801 N N . ALA A 1 102 ? -16.134 3.404 10.258 1.00 51.66 102 ALA A N 1
ATOM 802 C CA . ALA A 1 102 ? -15.068 2.395 10.292 1.00 51.66 102 ALA A CA 1
ATOM 803 C C . ALA A 1 102 ? -15.156 1.406 11.470 1.00 51.66 102 ALA A C 1
ATOM 805 O O . ALA A 1 102 ? -14.143 1.011 12.043 1.00 51.66 102 ALA A O 1
ATOM 806 N N . GLY A 1 103 ? -16.356 0.921 11.805 1.00 50.19 103 GLY A N 1
ATOM 807 C CA . GLY A 1 103 ? -16.562 -0.038 12.905 1.00 50.19 103 GLY A CA 1
ATOM 808 C C . GLY A 1 103 ? -15.817 -1.385 12.784 1.00 50.19 103 GLY A C 1
ATOM 809 O O . GLY A 1 103 ? -15.820 -2.164 13.737 1.00 50.19 103 GLY A O 1
ATOM 810 N N . ARG A 1 104 ? -15.173 -1.683 11.643 1.00 59.19 104 ARG A N 1
ATOM 811 C CA . ARG A 1 104 ? -14.458 -2.951 11.391 1.00 59.19 104 ARG A CA 1
ATOM 812 C C . ARG A 1 104 ? -12.935 -2.842 11.277 1.00 59.19 104 ARG A C 1
ATOM 814 O O . ARG A 1 104 ? -12.281 -3.873 11.406 1.00 59.19 104 ARG A O 1
ATOM 821 N N . ILE A 1 105 ? -12.367 -1.656 11.054 1.00 61.19 105 ILE A N 1
ATOM 822 C CA . ILE A 1 105 ? -10.925 -1.505 10.792 1.00 61.19 105 ILE A CA 1
ATOM 823 C C . ILE A 1 105 ? -10.172 -1.296 12.110 1.00 61.19 105 ILE A C 1
ATOM 825 O O . ILE A 1 105 ? -10.605 -0.534 12.974 1.00 61.19 105 ILE A O 1
ATOM 829 N N . ARG A 1 106 ? -9.039 -1.985 12.269 1.00 69.38 106 ARG A N 1
ATOM 830 C CA . ARG A 1 106 ? -8.114 -1.827 13.400 1.00 69.38 106 ARG A CA 1
ATOM 831 C C . ARG A 1 106 ? -6.765 -1.322 12.893 1.00 69.38 106 ARG A C 1
ATOM 833 O O . ARG A 1 106 ? -6.225 -1.904 11.955 1.00 69.38 106 ARG A O 1
ATOM 840 N N . ALA A 1 107 ? -6.227 -0.283 13.525 1.00 66.31 107 ALA A N 1
ATOM 841 C CA . ALA A 1 107 ? -4.871 0.204 13.276 1.00 66.31 107 ALA A CA 1
ATOM 842 C C . ALA A 1 107 ? -3.967 -0.150 14.465 1.00 66.31 107 ALA A C 1
ATOM 844 O O . ALA A 1 107 ? -4.396 -0.072 15.617 1.00 66.31 107 ALA A O 1
ATOM 845 N N . MET A 1 108 ? -2.731 -0.564 14.201 1.00 64.38 108 MET A N 1
ATOM 846 C CA . MET A 1 108 ? -1.763 -0.908 15.242 1.00 64.38 108 MET A CA 1
ATOM 847 C C . MET A 1 108 ? -0.348 -0.526 14.805 1.00 64.38 108 MET A C 1
ATOM 849 O O . MET A 1 108 ? -0.009 -0.644 13.628 1.00 64.38 108 MET A O 1
ATOM 853 N N . ALA A 1 109 ? 0.476 -0.109 15.762 1.00 52.66 109 ALA A N 1
ATOM 854 C CA . ALA A 1 109 ? 1.917 0.037 15.572 1.00 52.66 109 ALA A CA 1
ATOM 855 C C . ALA A 1 109 ? 2.653 -1.232 15.987 1.00 52.66 109 ALA A C 1
ATOM 857 O O . ALA A 1 109 ? 2.201 -1.950 16.878 1.00 52.66 109 ALA A O 1
ATOM 858 N N . HIS A 1 110 ? 3.825 -1.403 15.379 1.00 42.09 110 HIS A N 1
ATOM 859 C CA . HIS A 1 110 ? 4.904 -2.306 15.771 1.00 42.09 110 HIS A CA 1
ATOM 860 C C . HIS A 1 110 ? 4.536 -3.801 15.879 1.00 42.09 110 HIS A C 1
ATOM 862 O O . HIS A 1 110 ? 3.970 -4.280 16.860 1.00 42.09 110 HIS A O 1
ATOM 868 N N . VAL A 1 111 ? 4.982 -4.582 14.890 1.00 40.34 111 VAL A N 1
ATOM 869 C CA . VAL A 1 111 ? 5.360 -5.985 15.104 1.00 40.34 111 VAL A CA 1
ATOM 870 C C . VAL A 1 111 ? 6.878 -5.978 15.155 1.00 40.34 111 VAL A C 1
ATOM 872 O O . VAL A 1 111 ? 7.524 -5.823 14.124 1.00 40.34 111 VAL A O 1
ATOM 875 N N . ASP A 1 112 ? 7.442 -6.076 16.356 1.00 33.09 112 ASP A N 1
ATOM 876 C CA . ASP A 1 112 ? 8.883 -6.237 16.512 1.00 33.09 112 ASP A CA 1
ATOM 877 C C . ASP A 1 112 ? 9.272 -7.614 15.947 1.00 33.09 112 ASP A C 1
ATOM 879 O O . ASP A 1 112 ? 8.945 -8.657 16.523 1.00 33.09 112 ASP A O 1
ATOM 883 N N . VAL A 1 113 ? 9.882 -7.640 14.761 1.00 38.81 113 VAL A N 1
ATOM 884 C CA . VAL A 1 113 ? 10.434 -8.866 14.172 1.00 38.81 113 VAL A CA 1
ATOM 885 C C . VAL A 1 113 ? 11.857 -9.006 14.707 1.00 38.81 113 VAL A C 1
ATOM 887 O O . VAL A 1 113 ? 12.824 -8.816 13.975 1.00 38.81 113 VAL A O 1
ATOM 890 N N . GLY A 1 114 ? 11.978 -9.268 16.012 1.00 27.77 114 GLY A N 1
ATOM 891 C CA . GLY A 1 114 ? 13.268 -9.427 16.683 1.00 27.77 114 GLY A CA 1
ATOM 892 C C . GLY A 1 114 ? 14.178 -10.421 15.952 1.00 27.77 114 GLY A C 1
ATOM 893 O O . GLY A 1 114 ? 13.703 -11.393 15.351 1.00 27.77 114 GLY A O 1
ATOM 894 N N . GLU A 1 115 ? 15.487 -10.154 15.978 1.00 36.03 115 GLU A N 1
ATOM 895 C CA . GLU A 1 115 ? 16.504 -10.950 15.290 1.00 36.03 115 GLU A CA 1
ATOM 896 C C . GLU A 1 115 ? 16.340 -12.460 15.527 1.00 36.03 115 GLU A C 1
ATOM 898 O O . GLU A 1 115 ? 15.994 -12.926 16.614 1.00 36.03 115 GLU A O 1
ATOM 903 N N . ARG A 1 116 ? 16.590 -13.237 14.464 1.00 40.88 116 ARG A N 1
ATOM 904 C CA . ARG A 1 116 ? 16.387 -14.690 14.395 1.00 40.88 116 ARG A CA 1
ATOM 905 C C . ARG A 1 116 ? 17.150 -15.436 15.497 1.00 40.88 116 ARG A C 1
ATOM 907 O O . ARG A 1 116 ? 18.287 -15.849 15.300 1.00 40.88 116 ARG A O 1
ATOM 914 N N . GLY A 1 117 ? 16.465 -15.711 16.604 1.00 36.41 117 GLY A N 1
ATOM 915 C CA . GLY A 1 117 ? 16.906 -16.604 17.673 1.00 36.41 117 GLY A CA 1
ATOM 916 C C . GLY A 1 117 ? 15.813 -17.600 18.069 1.00 36.41 117 GLY A C 1
ATOM 917 O O . GLY A 1 117 ? 14.869 -17.263 18.771 1.00 36.41 117 GLY A O 1
ATOM 918 N N . SER A 1 118 ? 15.970 -18.857 17.649 1.00 40.44 118 SER A N 1
ATOM 919 C CA . SER A 1 118 ? 15.201 -20.045 18.072 1.00 40.44 118 SER A CA 1
ATOM 920 C C . SER A 1 118 ? 13.687 -20.087 17.752 1.00 40.44 118 SER A C 1
ATOM 922 O O . SER A 1 118 ? 12.828 -19.697 18.531 1.00 40.44 118 SER A O 1
ATOM 924 N N . GLY A 1 119 ? 13.350 -20.684 16.603 1.00 36.72 119 GLY A N 1
ATOM 925 C CA . GLY A 1 119 ? 12.339 -21.753 16.488 1.00 36.72 119 GLY A CA 1
ATOM 926 C C . GLY A 1 119 ? 10.881 -21.543 16.930 1.00 36.72 119 GLY A C 1
ATOM 927 O O . GLY A 1 119 ? 10.121 -22.509 16.882 1.00 36.72 119 GLY A O 1
ATOM 928 N N . ARG A 1 120 ? 10.438 -20.349 17.335 1.00 33.47 120 ARG A N 1
ATOM 929 C CA . ARG A 1 120 ? 9.037 -20.094 17.702 1.00 33.47 120 ARG A CA 1
ATOM 930 C C . ARG A 1 120 ? 8.483 -18.927 16.898 1.00 33.47 120 ARG A C 1
ATOM 932 O O . ARG A 1 120 ? 8.991 -17.817 16.977 1.00 33.47 120 ARG A O 1
ATOM 939 N N . LEU A 1 121 ? 7.424 -19.190 16.130 1.00 34.22 121 LEU A N 1
ATOM 940 C CA . LEU A 1 121 ? 6.640 -18.146 15.468 1.00 34.22 121 LEU A CA 1
ATOM 941 C C . LEU A 1 121 ? 6.206 -17.108 16.520 1.00 34.22 121 LEU A C 1
ATOM 943 O O . LEU A 1 121 ? 5.700 -17.520 17.574 1.00 34.22 121 LEU A O 1
ATOM 947 N N . PRO A 1 122 ? 6.370 -15.795 16.269 1.00 34.03 122 PRO A N 1
ATOM 948 C CA . PRO A 1 122 ? 5.890 -14.783 17.193 1.00 34.03 122 PRO A CA 1
ATOM 949 C C . PRO A 1 122 ? 4.376 -14.946 17.325 1.00 34.03 122 PRO A C 1
ATOM 951 O O . PRO A 1 122 ? 3.626 -14.894 16.347 1.00 34.03 122 PRO A O 1
ATOM 954 N N . ARG A 1 123 ? 3.911 -15.199 18.552 1.00 30.31 123 ARG A N 1
ATOM 955 C CA . ARG A 1 123 ? 2.487 -15.063 18.853 1.00 30.31 123 ARG A CA 1
ATOM 956 C C . ARG A 1 123 ? 2.154 -13.594 18.641 1.00 30.31 123 ARG A C 1
ATOM 958 O O . ARG A 1 123 ? 2.787 -12.740 19.253 1.00 30.31 123 ARG A O 1
ATOM 965 N N . LEU A 1 124 ? 1.161 -13.328 17.797 1.00 35.41 124 LEU A N 1
ATOM 966 C CA . LEU A 1 124 ? 0.541 -12.018 17.627 1.00 35.41 124 LEU A CA 1
ATOM 967 C C . LEU A 1 124 ? -0.126 -11.635 18.964 1.00 35.41 124 LEU A C 1
ATOM 969 O O . LEU A 1 124 ? -1.314 -11.861 19.177 1.00 35.41 124 LEU A O 1
ATOM 973 N N . ALA A 1 125 ? 0.668 -11.182 19.929 1.00 31.00 125 ALA A N 1
ATOM 974 C CA . ALA A 1 125 ? 0.215 -10.836 21.263 1.00 31.00 125 ALA A CA 1
ATOM 975 C C . ALA A 1 125 ? -0.188 -9.364 21.264 1.00 31.00 125 ALA A C 1
ATOM 977 O O . ALA A 1 125 ? 0.524 -8.502 21.764 1.00 31.00 125 ALA A O 1
ATOM 978 N N . ALA A 1 126 ? -1.365 -9.083 20.710 1.00 34.19 126 ALA A N 1
ATOM 979 C CA . ALA A 1 126 ? -2.087 -7.870 21.048 1.00 34.19 126 ALA A CA 1
ATOM 980 C C . ALA A 1 126 ? -2.620 -8.026 22.481 1.00 34.19 126 ALA A C 1
ATOM 982 O O . ALA A 1 126 ? -3.769 -8.417 22.682 1.00 34.19 126 ALA A O 1
ATOM 983 N N . ARG A 1 127 ? -1.772 -7.804 23.493 1.00 26.05 127 ARG A N 1
ATOM 984 C CA . ARG A 1 127 ? -2.268 -7.610 24.858 1.00 26.05 127 ARG A CA 1
ATOM 985 C C . ARG A 1 127 ? -2.873 -6.213 24.915 1.00 26.05 127 ARG A C 1
ATOM 987 O O . ARG A 1 127 ? -2.163 -5.216 24.877 1.00 26.05 127 ARG A O 1
ATOM 994 N N . VAL A 1 128 ? -4.199 -6.174 24.933 1.00 32.53 128 VAL A N 1
ATOM 995 C CA . VAL A 1 128 ? -4.971 -4.993 25.305 1.00 32.53 128 VAL A CA 1
ATOM 996 C C . VAL A 1 128 ? -4.993 -4.985 26.830 1.00 32.53 128 VAL A C 1
ATOM 998 O O . VAL A 1 128 ? -5.794 -5.696 27.428 1.00 32.53 128 VAL A O 1
ATOM 1001 N N . GLU A 1 129 ? -4.062 -4.268 27.450 1.00 24.47 129 GLU A N 1
ATOM 1002 C CA . GLU A 1 129 ? -4.225 -3.840 28.844 1.00 24.47 129 GLU A CA 1
ATOM 1003 C C . GLU A 1 129 ? -4.941 -2.466 28.826 1.00 24.47 129 GLU A C 1
ATOM 1005 O O . GLU A 1 129 ? -4.734 -1.717 27.862 1.00 24.47 129 GLU A O 1
ATOM 1010 N N . PRO A 1 130 ? -5.838 -2.192 29.795 1.00 34.22 130 PRO A N 1
ATOM 1011 C CA . PRO A 1 130 ? -6.746 -1.039 29.790 1.00 34.22 130 PRO A CA 1
ATOM 1012 C C . PRO A 1 130 ? -6.073 0.336 29.699 1.00 34.22 130 PRO A C 1
ATOM 1014 O O . PRO A 1 130 ? -4.960 0.501 30.246 1.00 34.22 130 PRO A O 1
#

Sequence (130 aa):
MTNGNRAILGMLDEIRVLARPLNGLRDLDALVHRAGAGRFVAIGEASHGTHEYYTMRARLTVRLIEEQAFTWIGVEGDWPDCWRINRWVRGQSGLDTGPCHAGRIRAMAHVDVGERGSGRLPRLAARVEP

Foldseek 3Di:
DPPVVVVVVVVVVVCVVVDFDPPDPVSCVVVLVVQLVDPDDDQDDPDPPDPVSVVNVVSSVVCCCPPSVDQEEEDADDFVVQVCVQCVLCVNNVPDPDDRPRVRHGTGYDDPPPPDDDDDDDDPPPPPDD